Protein AF-A0A377C6F5-F1 (afdb_monomer)

Mean predicted aligned error: 10.8 Å

Radius of gyration: 15.35 Å; Cα contacts (8 Å, |Δi|>4): 44; chains: 1; bounding box: 47×28×40 Å

pLDDT: mean 72.77, std 21.13, range [32.06, 93.56]

Secondary structure (DSSP, 8-state):
---------TT--SS--TTHHHH-GGGTT--HHHHHHHH-TT---HHHHHTTHHHHH---TTSSTT---TT--------

Structure (mmCIF, N/CA/C/O backbone):
data_AF-A0A377C6F5-F1
#
_entry.id   AF-A0A377C6F5-F1
#
loop_
_atom_site.group_PDB
_atom_site.id
_atom_site.type_symbol
_atom_site.label_atom_id
_atom_site.label_alt_id
_atom_site.label_comp_id
_atom_site.label_asym_id
_atom_site.label_entity_id
_atom_site.label_seq_id
_atom_site.pdbx_PDB_ins_code
_atom_site.Cartn_x
_atom_site.Cartn_y
_atom_site.Cartn_z
_atom_site.oc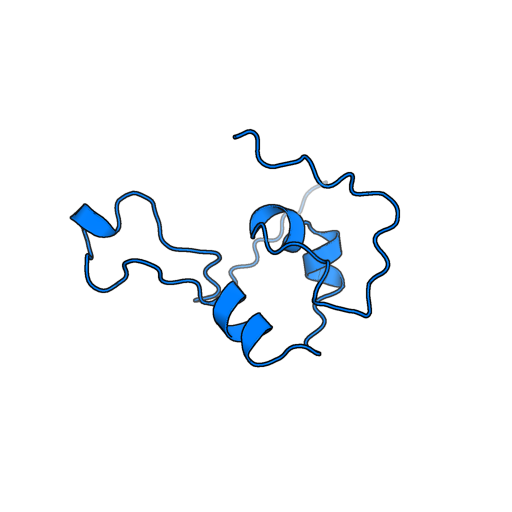cupancy
_atom_site.B_iso_or_equiv
_atom_site.auth_seq_id
_atom_site.auth_comp_id
_atom_site.auth_asym_id
_atom_site.auth_atom_id
_atom_site.pdbx_PDB_model_num
ATOM 1 N N . MET A 1 1 ? -25.185 -16.122 7.083 1.00 68.06 1 MET A N 1
ATOM 2 C CA . MET A 1 1 ? -24.880 -14.683 6.893 1.00 68.06 1 MET A CA 1
ATOM 3 C C . MET A 1 1 ? -25.235 -14.321 5.459 1.00 68.06 1 MET A C 1
ATOM 5 O O . MET A 1 1 ? -24.769 -15.025 4.580 1.00 68.06 1 MET A O 1
ATOM 9 N N . ALA A 1 2 ? -26.090 -13.322 5.209 1.00 82.88 2 ALA A N 1
ATOM 10 C CA . ALA A 1 2 ? -26.694 -13.114 3.879 1.00 82.88 2 ALA A CA 1
ATOM 11 C C . ALA A 1 2 ? -26.245 -11.831 3.147 1.00 82.88 2 ALA A C 1
ATOM 13 O O . ALA A 1 2 ? -26.843 -11.470 2.139 1.00 82.88 2 ALA A O 1
ATOM 14 N N . ARG A 1 3 ? -25.242 -11.099 3.656 1.00 89.31 3 ARG A N 1
ATOM 15 C CA . ARG A 1 3 ? -24.792 -9.831 3.057 1.00 89.31 3 ARG A CA 1
ATOM 16 C C . ARG A 1 3 ? -23.272 -9.762 3.005 1.00 89.31 3 ARG A C 1
ATOM 18 O O . ARG A 1 3 ? -22.605 -10.115 3.973 1.00 89.31 3 ARG A O 1
ATOM 25 N N . PHE A 1 4 ? -22.762 -9.279 1.881 1.00 93.31 4 PHE A N 1
ATOM 26 C CA . PHE A 1 4 ? -21.351 -9.033 1.620 1.00 93.31 4 PHE A CA 1
ATOM 27 C C . PHE A 1 4 ? -21.198 -7.592 1.131 1.00 93.31 4 PHE A C 1
ATOM 29 O O . PHE A 1 4 ? -22.037 -7.113 0.369 1.00 93.31 4 PHE A O 1
ATOM 36 N N . VAL A 1 5 ? -20.159 -6.898 1.598 1.00 91.81 5 VAL A N 1
ATOM 37 C CA . VAL A 1 5 ? -19.890 -5.497 1.252 1.00 91.81 5 VAL A CA 1
ATOM 38 C C . VAL A 1 5 ? -18.583 -5.439 0.478 1.00 91.81 5 VAL A C 1
ATOM 40 O O . VAL A 1 5 ? -17.548 -5.879 0.975 1.00 91.81 5 VAL A O 1
ATOM 43 N N . VAL A 1 6 ? -18.635 -4.873 -0.726 1.00 93.06 6 VAL A N 1
ATOM 44 C CA . VAL A 1 6 ? -17.454 -4.556 -1.532 1.00 93.06 6 VAL A CA 1
ATOM 45 C C . VAL A 1 6 ? -17.161 -3.073 -1.373 1.00 93.06 6 VAL A C 1
ATOM 47 O O . VAL A 1 6 ? -18.035 -2.242 -1.605 1.00 93.06 6 VAL A O 1
ATOM 50 N N . LEU A 1 7 ? -15.930 -2.748 -0.989 1.00 90.88 7 LEU A N 1
ATOM 51 C CA . LEU A 1 7 ? -15.431 -1.380 -0.921 1.00 90.88 7 LEU A CA 1
ATOM 52 C C . LEU A 1 7 ? -14.288 -1.230 -1.923 1.00 90.88 7 LEU A C 1
ATOM 54 O O . LEU A 1 7 ? -13.263 -1.897 -1.790 1.00 90.88 7 LEU A O 1
ATOM 58 N N . VAL A 1 8 ? -14.464 -0.347 -2.905 1.00 92.44 8 VAL A N 1
ATOM 59 C CA . VAL A 1 8 ? -13.414 0.024 -3.859 1.00 92.44 8 VAL A CA 1
ATOM 60 C C . VAL A 1 8 ? -12.855 1.373 -3.436 1.00 92.44 8 VAL A C 1
ATOM 62 O O . VAL A 1 8 ? -13.579 2.364 -3.407 1.00 92.44 8 VAL A O 1
ATOM 65 N N . ILE A 1 9 ? -11.572 1.402 -3.081 1.00 90.56 9 ILE A N 1
ATOM 66 C CA . ILE A 1 9 ? -10.853 2.649 -2.818 1.00 90.56 9 ILE A CA 1
ATOM 67 C C . ILE A 1 9 ? -10.137 3.012 -4.113 1.00 90.56 9 ILE A C 1
ATOM 69 O O . ILE A 1 9 ? -9.093 2.440 -4.430 1.00 90.56 9 ILE A O 1
ATOM 73 N N . ASP A 1 10 ? -10.746 3.907 -4.884 1.00 90.81 10 ASP A N 1
ATOM 74 C CA . ASP A 1 10 ? -10.218 4.292 -6.187 1.00 90.81 10 ASP A CA 1
ATOM 75 C C . ASP A 1 10 ? -8.822 4.925 -6.060 1.00 90.81 10 ASP A C 1
ATOM 77 O O . ASP A 1 10 ? -8.531 5.663 -5.118 1.00 90.81 10 ASP A O 1
ATOM 81 N N . SER A 1 11 ? -7.943 4.587 -7.004 1.00 87.44 11 SER A N 1
ATOM 82 C CA . SER A 1 11 ? -6.574 5.105 -7.133 1.00 87.44 11 SER A CA 1
ATOM 83 C C . SER A 1 11 ? -5.631 4.892 -5.929 1.00 87.44 11 SER A C 1
ATOM 85 O O . SER A 1 11 ? -4.481 5.340 -5.950 1.00 87.44 11 SER A O 1
ATOM 87 N N . PHE A 1 12 ? -6.043 4.153 -4.892 1.00 88.19 12 PHE A N 1
ATOM 88 C CA . PHE A 1 12 ? -5.216 3.861 -3.716 1.00 88.19 12 PHE A CA 1
ATOM 89 C C . PHE A 1 12 ? -4.306 2.639 -3.935 1.00 88.19 12 PHE A C 1
ATOM 91 O O . PHE A 1 12 ? -4.518 1.551 -3.397 1.00 88.19 12 PHE A O 1
ATOM 98 N N . GLY A 1 13 ? -3.274 2.823 -4.762 1.00 87.56 13 GLY A N 1
ATOM 99 C CA . GLY A 1 13 ? -2.279 1.794 -5.080 1.00 87.56 13 GLY A CA 1
ATOM 100 C C . GLY A 1 13 ? -1.238 1.574 -3.973 1.00 87.56 13 GLY A C 1
ATOM 101 O O . GLY A 1 13 ? -0.768 2.523 -3.346 1.00 87.56 13 GLY A O 1
ATOM 102 N N . VAL A 1 14 ? -0.829 0.317 -3.768 1.00 87.06 14 VAL A N 1
ATOM 103 C CA . VAL A 1 14 ? 0.174 -0.101 -2.757 1.00 87.06 14 VAL A CA 1
ATOM 104 C C . VAL A 1 14 ? 1.561 -0.402 -3.342 1.00 87.06 14 VAL A C 1
ATOM 106 O O . VAL A 1 14 ? 2.417 -0.967 -2.662 1.00 87.06 14 VAL A O 1
ATOM 109 N N . GLY A 1 15 ? 1.779 -0.051 -4.607 1.00 86.81 15 GLY A N 1
ATOM 110 C CA . GLY A 1 15 ? 3.006 -0.330 -5.346 1.00 86.81 15 GLY A CA 1
ATOM 111 C C . GLY A 1 15 ? 2.717 -0.673 -6.804 1.00 86.81 15 GLY A C 1
ATOM 112 O O . GLY A 1 15 ? 1.589 -1.024 -7.156 1.00 86.81 15 GLY A O 1
ATOM 113 N N . ALA A 1 16 ? 3.744 -0.575 -7.640 1.00 89.81 16 ALA A N 1
ATOM 114 C CA . ALA A 1 16 ? 3.657 -0.913 -9.048 1.00 89.81 16 ALA A CA 1
ATOM 115 C C . ALA A 1 16 ? 3.513 -2.432 -9.237 1.00 89.81 16 ALA A C 1
ATOM 117 O O . ALA A 1 16 ? 4.079 -3.229 -8.480 1.00 89.81 16 ALA A O 1
ATOM 118 N N . MET A 1 17 ? 2.758 -2.839 -10.259 1.00 89.19 17 MET A N 1
ATOM 119 C CA . MET A 1 17 ? 2.645 -4.247 -10.644 1.00 89.19 17 MET A CA 1
ATOM 120 C C . MET A 1 17 ? 3.952 -4.743 -11.289 1.00 89.19 17 MET A C 1
ATOM 122 O O . MET A 1 17 ? 4.764 -3.958 -11.774 1.00 89.19 17 MET A O 1
ATOM 126 N N . LYS A 1 18 ? 4.193 -6.060 -11.276 1.00 87.19 18 LYS A N 1
ATOM 127 C CA . LYS A 1 18 ? 5.461 -6.651 -11.759 1.00 87.19 18 LYS A CA 1
ATOM 128 C C . LYS A 1 18 ? 5.691 -6.457 -13.259 1.00 87.19 18 LYS A C 1
ATOM 130 O O . LYS A 1 18 ? 6.829 -6.420 -13.707 1.00 87.19 18 LYS A O 1
ATOM 135 N N . ASP A 1 19 ? 4.610 -6.366 -14.013 1.00 91.38 19 ASP A N 1
ATOM 136 C CA . ASP A 1 19 ? 4.561 -6.200 -15.461 1.00 91.38 19 ASP A CA 1
ATOM 137 C C . ASP A 1 19 ? 4.605 -4.731 -15.898 1.00 91.38 19 ASP A C 1
ATOM 139 O O . ASP A 1 19 ? 4.601 -4.454 -17.098 1.00 91.38 19 ASP A O 1
ATOM 143 N N . VAL A 1 20 ? 4.690 -3.775 -14.961 1.00 91.25 20 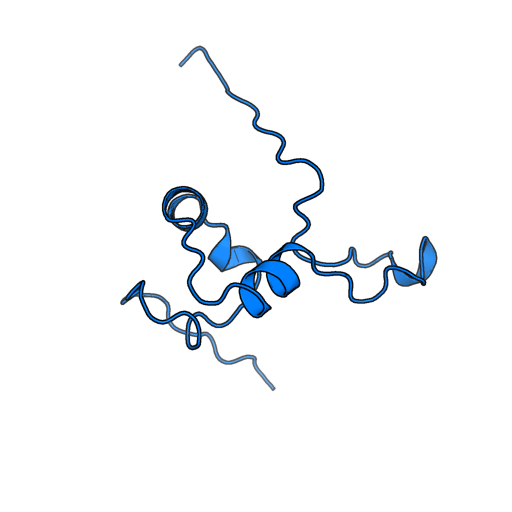VAL A N 1
ATOM 144 C CA . VAL A 1 20 ? 4.685 -2.344 -15.298 1.00 91.25 20 VAL A CA 1
ATOM 145 C C . VAL A 1 20 ? 5.836 -1.985 -16.241 1.00 91.25 20 VAL A C 1
ATOM 147 O O . VAL A 1 20 ? 5.655 -1.183 -17.145 1.00 91.25 20 VAL A O 1
ATOM 150 N N . THR A 1 21 ? 6.992 -2.640 -16.113 1.00 87.75 21 THR A N 1
ATOM 151 C CA . THR A 1 21 ? 8.148 -2.422 -16.996 1.00 87.75 21 THR A CA 1
ATOM 152 C C . THR A 1 21 ? 7.890 -2.846 -18.442 1.00 87.75 21 THR A C 1
ATOM 154 O O . THR A 1 21 ? 8.551 -2.337 -19.342 1.00 87.75 21 THR A O 1
ATOM 157 N N . LEU A 1 22 ? 6.932 -3.749 -18.673 1.00 90.69 22 LEU A N 1
ATOM 158 C CA . LEU A 1 22 ? 6.560 -4.251 -19.995 1.00 90.69 22 LEU A CA 1
ATOM 159 C C . LEU A 1 22 ? 5.386 -3.470 -20.598 1.00 90.69 22 LEU A C 1
ATOM 161 O O . LEU A 1 22 ? 5.377 -3.217 -21.798 1.00 90.69 22 LEU A O 1
ATOM 165 N N . VAL A 1 23 ? 4.393 -3.097 -19.783 1.00 93.56 23 VAL A N 1
ATOM 166 C CA . VAL A 1 23 ? 3.1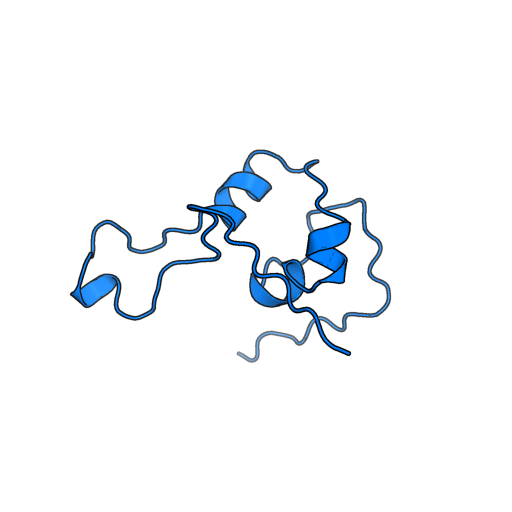33 -2.499 -20.266 1.00 93.56 23 VAL A CA 1
ATOM 167 C C . VAL A 1 23 ? 3.139 -0.970 -20.169 1.00 93.56 23 VAL A C 1
ATOM 169 O O . VAL A 1 23 ? 2.589 -0.293 -21.037 1.00 93.56 23 VAL A O 1
ATOM 172 N N . ARG A 1 24 ? 3.721 -0.410 -19.100 1.00 88.75 24 ARG A N 1
ATOM 173 C CA . ARG A 1 24 ? 3.695 1.027 -18.765 1.00 88.75 24 ARG A CA 1
ATOM 174 C C . ARG A 1 24 ? 4.988 1.449 -18.063 1.00 88.75 24 ARG A C 1
ATOM 176 O O . ARG A 1 24 ? 4.968 1.754 -16.869 1.00 88.75 24 ARG A O 1
ATOM 183 N N . PRO A 1 25 ? 6.128 1.466 -18.769 1.00 87.44 25 PRO A N 1
ATOM 184 C CA . PRO A 1 25 ? 7.430 1.719 -18.154 1.00 87.44 25 PRO A CA 1
ATOM 185 C C . PRO A 1 25 ? 7.512 3.070 -17.421 1.00 87.44 25 PRO A C 1
ATOM 187 O O . PRO A 1 25 ? 8.288 3.196 -16.479 1.00 87.44 25 PRO A O 1
ATOM 190 N N . GLN A 1 26 ? 6.683 4.054 -17.784 1.00 91.00 26 GLN A N 1
ATOM 191 C CA . GLN A 1 26 ? 6.569 5.335 -17.081 1.00 91.00 26 GLN A CA 1
ATOM 192 C C . GLN A 1 26 ? 6.044 5.233 -15.637 1.00 91.00 26 GLN A C 1
ATOM 194 O O . GLN A 1 26 ? 6.352 6.097 -14.824 1.00 91.00 26 GLN A O 1
ATOM 199 N N . ASP A 1 27 ? 5.294 4.178 -15.306 1.00 87.88 27 ASP A N 1
ATOM 200 C CA . ASP A 1 27 ? 4.741 3.947 -13.964 1.00 87.88 27 ASP A CA 1
ATOM 201 C C . ASP A 1 27 ? 5.678 3.068 -13.104 1.00 87.88 27 ASP A C 1
ATOM 203 O O . ASP A 1 27 ? 5.315 2.601 -12.017 1.00 87.88 27 ASP A O 1
ATOM 207 N N . ALA A 1 28 ? 6.907 2.820 -13.577 1.00 86.94 28 ALA A N 1
ATOM 208 C CA . ALA A 1 28 ? 7.919 2.083 -12.834 1.00 86.94 28 ALA A CA 1
ATOM 209 C C . ALA A 1 28 ? 8.228 2.765 -11.493 1.00 86.94 28 ALA A C 1
ATOM 211 O O . ALA A 1 28 ? 8.588 3.937 -11.426 1.00 86.94 28 ALA A O 1
ATOM 212 N N . GLY A 1 29 ? 8.086 2.007 -10.402 1.00 84.25 29 GLY A N 1
ATOM 213 C CA . GLY A 1 29 ? 8.310 2.507 -9.043 1.00 84.25 29 GLY A CA 1
ATOM 214 C C . GLY A 1 29 ? 7.134 3.274 -8.428 1.00 84.25 29 GLY A C 1
ATOM 215 O O . GLY A 1 29 ? 7.261 3.744 -7.298 1.00 84.25 29 GLY A O 1
ATOM 216 N N . ALA A 1 30 ? 5.983 3.373 -9.102 1.00 88.00 30 ALA A N 1
ATOM 217 C CA . ALA A 1 30 ? 4.798 4.022 -8.545 1.00 88.00 30 ALA A CA 1
ATOM 218 C C . ALA A 1 30 ? 4.348 3.365 -7.224 1.00 88.00 30 ALA A C 1
ATOM 220 O O . ALA A 1 30 ? 4.139 2.156 -7.151 1.00 88.00 30 ALA A O 1
ATOM 221 N N . ASN A 1 31 ? 4.169 4.159 -6.165 1.00 89.75 31 ASN A N 1
ATOM 222 C CA . ASN A 1 31 ? 3.609 3.697 -4.894 1.00 89.75 31 ASN A CA 1
ATOM 223 C C . ASN A 1 31 ? 2.798 4.813 -4.225 1.00 89.75 31 ASN A C 1
ATOM 225 O O . ASN A 1 31 ? 3.311 5.547 -3.382 1.00 89.75 31 ASN A O 1
ATOM 229 N N . THR A 1 32 ? 1.524 4.943 -4.601 1.00 89.00 32 THR A N 1
ATOM 230 C CA . THR A 1 32 ? 0.638 6.010 -4.113 1.00 89.00 32 THR A CA 1
ATOM 231 C C . THR A 1 32 ? 0.518 6.008 -2.590 1.00 89.00 32 THR A C 1
ATOM 233 O O . THR A 1 32 ? 0.740 7.035 -1.954 1.00 89.00 32 THR A O 1
ATOM 236 N N . CYS A 1 33 ? 0.228 4.855 -1.981 1.00 86.12 33 CYS A N 1
ATOM 237 C CA . CYS A 1 33 ? 0.105 4.739 -0.530 1.00 86.12 33 CYS A CA 1
ATOM 238 C C . CYS A 1 33 ? 1.424 5.073 0.185 1.00 86.12 33 CYS A C 1
ATOM 240 O O . CYS A 1 33 ? 1.427 5.833 1.153 1.00 86.12 33 CYS A O 1
ATOM 242 N N . GLY A 1 34 ? 2.551 4.561 -0.319 1.00 84.75 34 GLY A N 1
ATOM 243 C CA . GLY A 1 34 ? 3.874 4.872 0.218 1.00 84.75 34 GLY A CA 1
ATOM 244 C C . GLY A 1 34 ? 4.213 6.361 0.130 1.00 84.75 34 GLY A C 1
ATOM 245 O O . GLY A 1 34 ? 4.678 6.935 1.114 1.00 84.75 34 GLY A O 1
ATOM 246 N N . HIS A 1 35 ? 3.927 7.003 -1.006 1.00 87.06 35 HIS A N 1
ATOM 247 C CA . HIS A 1 35 ? 4.143 8.438 -1.196 1.00 87.06 35 HIS A CA 1
ATOM 248 C C . HIS A 1 35 ? 3.270 9.281 -0.258 1.00 87.06 35 HIS A C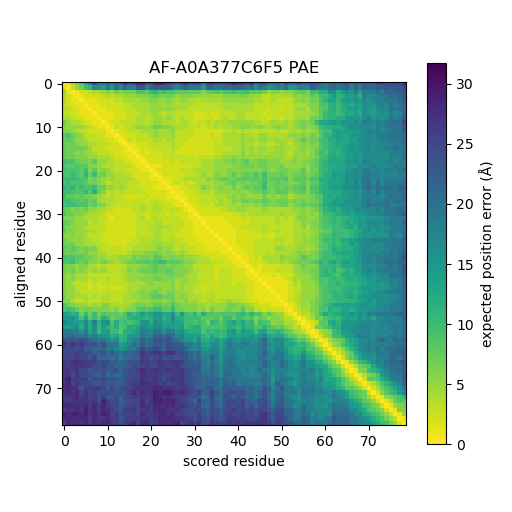 1
ATOM 250 O O . HIS A 1 35 ? 3.803 10.163 0.415 1.00 87.06 35 HIS A O 1
ATOM 256 N N . ILE A 1 36 ? 1.975 8.971 -0.128 1.00 87.19 36 ILE A N 1
ATOM 257 C CA . ILE A 1 36 ? 1.065 9.677 0.792 1.00 87.19 36 ILE A CA 1
ATOM 258 C C . ILE A 1 36 ? 1.579 9.593 2.230 1.00 87.19 36 ILE A C 1
ATOM 260 O O . ILE A 1 36 ? 1.680 10.613 2.907 1.00 87.19 36 ILE A O 1
ATOM 264 N N . LEU A 1 37 ? 1.947 8.396 2.694 1.00 83.31 37 LEU A N 1
ATOM 265 C CA . LEU A 1 37 ? 2.459 8.210 4.053 1.00 83.31 37 LEU A CA 1
ATOM 266 C C . LEU A 1 37 ? 3.798 8.932 4.266 1.00 83.31 37 LEU A C 1
ATOM 268 O O . LEU A 1 37 ? 4.036 9.474 5.342 1.00 83.31 37 LEU A O 1
ATOM 272 N N . SER A 1 38 ? 4.651 8.999 3.239 1.00 83.75 38 SER A N 1
ATOM 273 C CA . SER A 1 38 ? 5.915 9.739 3.321 1.00 83.75 38 SER A CA 1
ATOM 274 C C . SER A 1 38 ? 5.717 11.253 3.451 1.00 83.75 38 SER A C 1
ATOM 276 O O . SER A 1 38 ? 6.478 11.907 4.160 1.00 83.75 38 SER A O 1
ATOM 278 N N . GLN A 1 39 ? 4.688 11.802 2.798 1.00 88.56 39 GLN A N 1
ATOM 279 C CA . GLN A 1 39 ? 4.354 13.227 2.845 1.00 88.56 39 GLN A CA 1
ATOM 280 C C . GLN A 1 39 ? 3.535 13.595 4.087 1.00 88.56 39 GLN A C 1
ATOM 282 O O . GLN A 1 39 ? 3.653 14.706 4.596 1.00 88.56 39 GLN A O 1
ATOM 287 N N . LEU A 1 40 ? 2.721 12.662 4.588 1.00 86.69 40 LEU A N 1
ATOM 288 C CA . LEU A 1 40 ? 1.855 12.837 5.750 1.00 86.69 40 LEU A CA 1
ATOM 289 C C . LEU A 1 40 ? 2.246 11.840 6.854 1.00 86.69 40 LEU A C 1
ATOM 291 O O . LEU A 1 40 ? 1.515 10.879 7.109 1.00 86.69 40 LEU A O 1
ATOM 295 N N . PRO A 1 41 ? 3.365 12.067 7.568 1.00 78.31 41 PRO A N 1
ATOM 296 C CA . PRO A 1 41 ? 3.881 11.123 8.565 1.00 78.31 41 PRO A CA 1
ATOM 297 C C . PRO A 1 41 ? 2.956 10.927 9.777 1.00 78.31 41 PRO A C 1
ATOM 299 O O . PRO A 1 41 ? 3.112 9.965 10.528 1.00 78.31 41 PRO A O 1
ATOM 302 N N . HIS A 1 42 ? 1.994 11.832 9.972 1.00 81.62 42 HIS A N 1
ATOM 303 C CA . HIS A 1 42 ? 1.000 11.777 11.043 1.00 81.62 42 HIS A CA 1
ATOM 304 C C . HIS A 1 42 ? -0.354 11.210 10.595 1.00 81.62 42 HIS A C 1
ATOM 306 O O . HIS A 1 42 ? -1.268 11.126 11.414 1.00 81.62 42 HIS A O 1
ATOM 312 N N . LEU A 1 43 ? -0.511 10.836 9.319 1.00 82.88 43 LEU A N 1
ATOM 313 C CA . LEU A 1 43 ? -1.744 10.227 8.832 1.00 82.88 43 LEU A CA 1
ATOM 314 C C . LEU A 1 43 ? -1.938 8.860 9.496 1.00 82.88 43 LEU A C 1
ATOM 316 O O . LEU A 1 43 ? -1.094 7.974 9.378 1.00 82.88 43 LEU A O 1
ATOM 320 N N . GLN A 1 44 ? -3.068 8.689 10.177 1.00 81.12 44 GLN A N 1
ATOM 321 C CA . GLN A 1 44 ? -3.433 7.441 10.839 1.00 81.12 44 GLN A CA 1
ATOM 322 C C . GLN A 1 44 ? -4.645 6.831 10.146 1.00 81.12 44 GLN A C 1
ATOM 324 O O . GLN A 1 44 ? -5.659 7.500 9.949 1.00 81.12 44 GLN A O 1
ATOM 329 N N . LEU A 1 45 ? -4.563 5.542 9.814 1.00 84.94 45 LEU A N 1
ATOM 330 C CA . LEU A 1 45 ? -5.648 4.802 9.164 1.00 84.94 45 LEU A CA 1
ATOM 331 C C . LEU A 1 45 ? -6.062 3.592 10.017 1.00 84.94 45 LEU A C 1
ATOM 333 O O . LEU A 1 45 ? -6.055 2.462 9.528 1.00 84.94 45 LEU A O 1
ATOM 337 N N . PRO A 1 46 ? -6.451 3.789 11.291 1.00 83.31 46 PRO A N 1
ATOM 338 C CA . PRO A 1 46 ? -6.516 2.723 12.296 1.00 83.31 46 PRO A CA 1
ATOM 339 C C . PRO A 1 46 ? -7.427 1.550 11.903 1.00 83.31 46 PRO A C 1
ATOM 341 O O . PRO A 1 46 ? -7.158 0.402 12.254 1.00 83.31 46 PRO A O 1
ATOM 344 N N . THR A 1 47 ? -8.501 1.807 11.156 1.00 87.38 47 THR A N 1
ATOM 345 C CA . THR A 1 47 ? -9.394 0.754 10.652 1.00 87.38 47 THR A CA 1
ATOM 346 C C . THR A 1 47 ? -8.730 -0.069 9.548 1.00 87.38 47 THR A C 1
ATOM 348 O O . THR A 1 47 ? -8.760 -1.295 9.604 1.00 87.38 47 THR A O 1
ATOM 351 N N . LEU A 1 48 ? -8.081 0.575 8.573 1.00 84.81 48 LEU A N 1
ATOM 352 C CA . LEU A 1 48 ? -7.388 -0.115 7.477 1.00 84.81 48 LEU A CA 1
ATOM 353 C C . LEU A 1 48 ? -6.150 -0.870 7.976 1.00 84.81 48 LEU A C 1
ATOM 355 O O . LEU A 1 48 ? -5.832 -1.947 7.476 1.00 84.81 48 LEU A O 1
ATOM 359 N N . GLU A 1 49 ? -5.488 -0.352 9.009 1.00 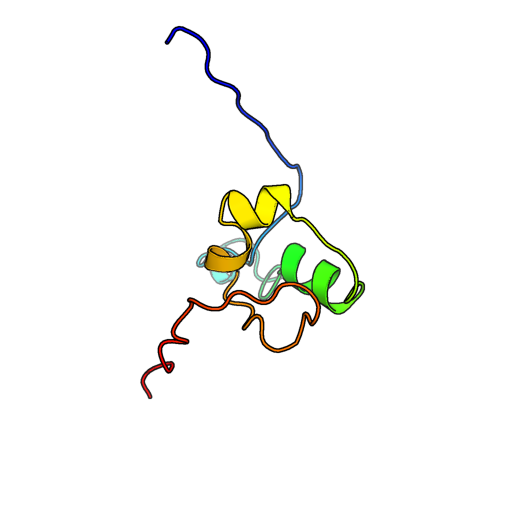82.75 49 GLU A N 1
ATOM 360 C CA . GLU A 1 49 ? -4.405 -1.045 9.707 1.00 82.75 49 GLU A CA 1
ATOM 361 C C . GLU A 1 49 ? -4.880 -2.352 10.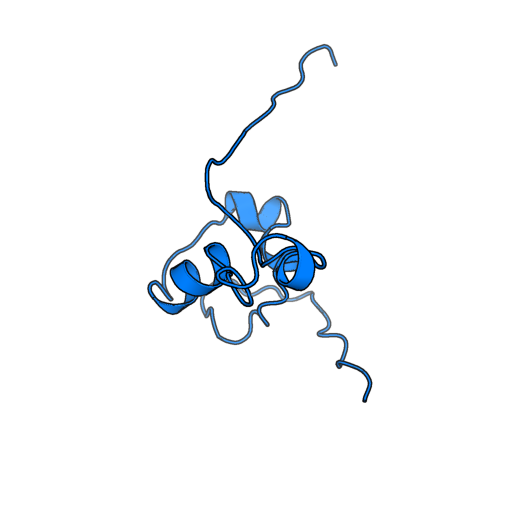340 1.00 82.75 49 GLU A C 1
ATOM 363 O O . GLU A 1 49 ? -4.266 -3.397 10.119 1.00 82.75 49 GLU A O 1
ATOM 368 N N . LYS A 1 50 ? -6.005 -2.314 11.069 1.00 83.44 50 LYS A N 1
ATOM 369 C CA . LYS A 1 50 ? -6.635 -3.509 11.654 1.00 83.44 50 LYS A CA 1
ATOM 370 C C . LYS A 1 50 ? -7.087 -4.507 10.589 1.00 83.44 50 LYS A C 1
ATOM 372 O O . LYS A 1 50 ? -7.007 -5.709 10.818 1.00 83.44 50 LYS A O 1
ATOM 377 N N . LEU A 1 51 ? -7.511 -4.017 9.424 1.00 86.00 51 LEU A N 1
ATOM 378 C CA . LEU A 1 51 ? -7.841 -4.844 8.258 1.00 86.00 51 LEU A CA 1
ATOM 379 C C . LEU A 1 51 ? -6.597 -5.399 7.531 1.00 86.00 51 LEU A C 1
ATOM 381 O O . LEU A 1 51 ? -6.737 -6.219 6.628 1.00 86.00 51 LEU A O 1
ATOM 385 N N . GLY A 1 52 ? -5.381 -5.008 7.934 1.00 81.62 52 GLY A N 1
ATOM 386 C CA . GLY A 1 52 ? -4.123 -5.597 7.466 1.00 81.62 52 GLY A CA 1
ATOM 387 C C . GLY A 1 52 ? -3.381 -4.813 6.381 1.00 81.62 52 GLY A C 1
ATOM 388 O O . GLY A 1 52 ? -2.419 -5.340 5.820 1.00 81.62 52 GLY A O 1
ATOM 389 N N . LEU A 1 53 ? -3.766 -3.564 6.098 1.00 78.44 53 LEU A N 1
ATOM 390 C CA . LEU A 1 53 ? -3.167 -2.749 5.034 1.00 78.44 53 LEU A CA 1
ATOM 391 C C . LEU A 1 53 ? -1.644 -2.566 5.205 1.00 78.44 53 LEU A C 1
ATOM 393 O O . LEU A 1 53 ? -0.881 -2.837 4.278 1.00 78.44 53 LEU A O 1
ATOM 397 N N . ILE A 1 54 ? -1.179 -2.198 6.407 1.00 67.44 54 ILE A N 1
ATOM 398 C CA . ILE A 1 54 ? 0.255 -1.967 6.690 1.00 67.44 54 ILE A CA 1
ATOM 399 C C . ILE A 1 54 ? 1.091 -3.238 6.502 1.00 67.44 54 ILE A C 1
ATOM 401 O O . ILE A 1 54 ? 2.228 -3.167 6.036 1.00 67.44 54 ILE A O 1
ATOM 405 N N . LYS A 1 55 ? 0.525 -4.419 6.791 1.00 64.88 55 LYS A N 1
ATOM 406 C CA . LYS A 1 55 ? 1.233 -5.696 6.623 1.00 64.88 55 LYS A CA 1
ATOM 407 C C . LYS A 1 55 ? 1.618 -5.949 5.161 1.00 64.88 55 L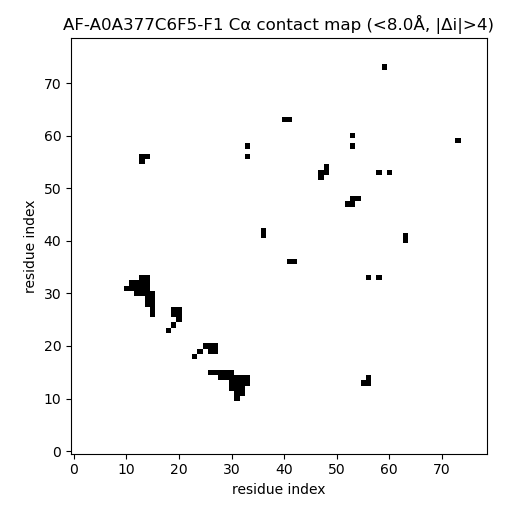YS A C 1
ATOM 409 O O . LYS A 1 55 ? 2.611 -6.622 4.903 1.00 64.88 55 LYS A O 1
ATOM 414 N N . ARG A 1 56 ? 0.838 -5.425 4.209 1.00 59.28 56 ARG A N 1
ATOM 415 C CA . ARG A 1 56 ? 1.038 -5.645 2.772 1.00 59.28 56 ARG A CA 1
ATOM 416 C C . ARG A 1 56 ? 2.064 -4.692 2.157 1.00 59.28 56 ARG A C 1
ATOM 418 O O . ARG A 1 56 ? 2.764 -5.099 1.240 1.00 59.28 56 ARG A O 1
ATOM 425 N N . ILE A 1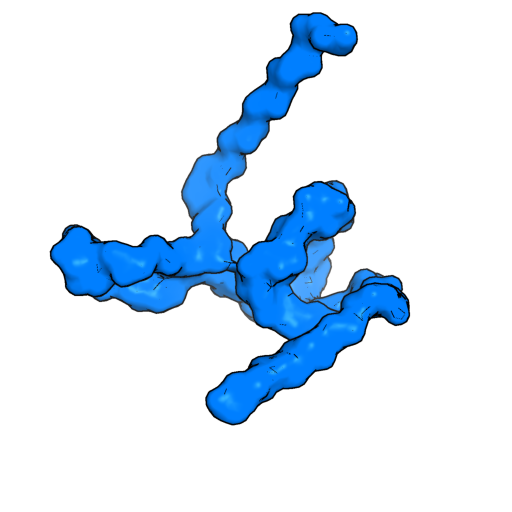 57 ? 2.160 -3.459 2.654 1.00 63.22 57 ILE A N 1
ATOM 426 C CA . ILE A 1 57 ? 2.963 -2.398 2.017 1.00 63.22 57 ILE A CA 1
ATOM 427 C C . ILE A 1 57 ? 4.460 -2.530 2.367 1.00 63.22 57 ILE A C 1
ATOM 429 O O . ILE A 1 57 ? 5.301 -1.878 1.759 1.00 63.22 57 ILE A O 1
ATOM 433 N N . GLY A 1 58 ? 4.835 -3.379 3.334 1.00 55.56 58 GLY A N 1
ATOM 434 C CA . GLY A 1 58 ? 6.247 -3.623 3.674 1.00 55.56 58 GLY A CA 1
ATOM 435 C C . GLY A 1 58 ? 6.974 -2.400 4.250 1.00 55.56 58 GLY A C 1
ATOM 436 O O . GLY A 1 58 ? 8.175 -2.456 4.506 1.00 55.56 58 GLY A O 1
ATOM 437 N N . LEU A 1 59 ? 6.251 -1.302 4.498 1.00 55.59 59 LEU A N 1
ATOM 438 C CA . LEU A 1 59 ? 6.754 -0.154 5.231 1.00 55.59 59 LEU A CA 1
ATOM 439 C C . LEU A 1 59 ? 7.060 -0.624 6.645 1.00 55.59 59 LEU A C 1
ATOM 441 O O . LEU A 1 59 ? 6.167 -0.920 7.438 1.00 55.59 59 LEU A O 1
ATOM 445 N N . CYS A 1 60 ? 8.350 -0.726 6.944 1.00 41.88 60 CYS A N 1
ATOM 446 C CA . CYS A 1 60 ? 8.825 -1.014 8.278 1.00 41.88 60 CYS A CA 1
ATOM 447 C C . CYS A 1 60 ? 8.210 0.043 9.209 1.00 41.88 60 CYS A C 1
ATOM 449 O O . CYS A 1 60 ? 8.557 1.223 9.128 1.00 41.88 60 CYS A O 1
ATOM 451 N N . ALA A 1 61 ? 7.284 -0.370 10.081 1.00 46.50 61 ALA A N 1
ATOM 452 C CA . ALA A 1 61 ? 6.514 0.487 10.994 1.00 46.50 61 ALA A CA 1
ATOM 453 C C . ALA A 1 61 ? 7.384 1.273 12.002 1.00 46.50 61 ALA A C 1
ATOM 455 O O . ALA A 1 61 ? 6.887 1.909 12.925 1.00 46.50 61 ALA A O 1
ATOM 456 N N . ARG A 1 62 ? 8.707 1.238 11.833 1.00 39.50 62 ARG A N 1
ATOM 457 C CA . ARG A 1 62 ? 9.710 1.858 12.687 1.00 39.50 62 ARG A CA 1
ATOM 458 C C . ARG A 1 62 ? 9.780 3.381 12.550 1.00 39.50 62 ARG A C 1
ATOM 460 O O . ARG A 1 62 ? 10.339 4.014 13.437 1.00 39.50 62 ARG A O 1
ATOM 467 N N . ARG A 1 63 ? 9.222 3.969 11.480 1.00 40.94 63 ARG A N 1
ATOM 468 C CA . ARG A 1 63 ? 9.181 5.433 11.271 1.00 40.94 63 ARG A CA 1
ATOM 469 C C . ARG A 1 63 ? 7.827 6.097 11.541 1.00 40.94 63 ARG A C 1
ATOM 471 O O . ARG A 1 63 ? 7.797 7.305 11.735 1.00 40.94 63 ARG A O 1
ATOM 478 N N . TYR A 1 64 ? 6.738 5.336 11.630 1.00 47.44 64 TYR A N 1
ATOM 479 C CA . TYR A 1 64 ? 5.398 5.867 11.904 1.00 47.44 64 TYR A CA 1
ATOM 480 C C . TYR A 1 64 ? 5.087 5.715 13.396 1.00 47.44 64 TYR A C 1
ATOM 482 O O . TYR A 1 64 ? 4.389 4.804 13.842 1.00 47.44 64 TYR A O 1
ATOM 490 N N . ALA A 1 65 ? 5.709 6.576 14.201 1.00 40.50 65 ALA A N 1
ATOM 491 C CA . ALA A 1 65 ? 5.534 6.597 15.645 1.00 40.50 65 ALA A CA 1
ATOM 492 C C . ALA A 1 65 ? 4.134 7.116 16.003 1.00 40.50 65 ALA A C 1
ATOM 494 O 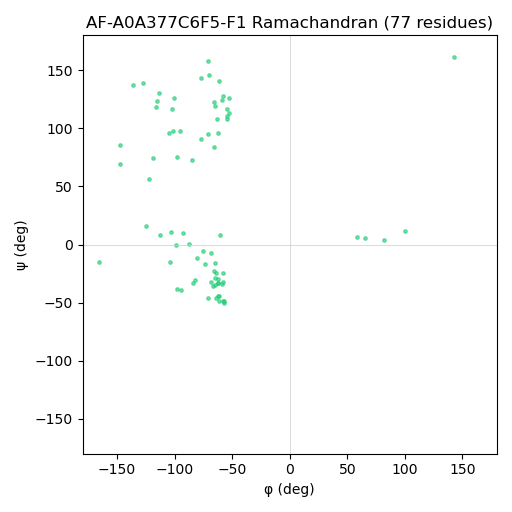O . ALA A 1 65 ? 3.935 8.319 16.089 1.00 40.50 65 ALA A O 1
ATOM 495 N N . THR A 1 66 ? 3.175 6.207 16.211 1.00 41.41 66 THR A N 1
ATOM 496 C CA . THR A 1 66 ? 2.099 6.309 17.230 1.00 41.41 66 THR A CA 1
ATOM 497 C C . THR A 1 66 ? 1.387 4.964 17.439 1.00 41.41 66 THR A C 1
ATOM 499 O O . THR A 1 66 ? 0.782 4.755 18.486 1.00 41.41 66 THR A O 1
ATOM 502 N N . VAL A 1 67 ? 1.537 3.975 16.550 1.00 42.91 67 VAL A N 1
ATOM 503 C CA . VAL A 1 67 ? 0.947 2.647 16.787 1.00 42.91 67 VAL A CA 1
ATOM 504 C C . VAL A 1 67 ? 2.010 1.667 17.285 1.00 42.91 67 VAL A C 1
ATOM 506 O O . VAL A 1 67 ? 2.779 1.090 16.519 1.00 42.91 67 VAL A O 1
ATOM 509 N N . ARG A 1 68 ? 2.077 1.476 18.612 1.00 36.81 68 ARG A N 1
ATOM 510 C CA . ARG A 1 68 ? 2.874 0.408 19.247 1.00 36.81 68 ARG A CA 1
ATOM 511 C C . ARG A 1 68 ? 2.295 -0.965 18.868 1.00 36.81 68 ARG A C 1
ATOM 513 O O . ARG A 1 68 ? 1.559 -1.574 19.640 1.00 36.81 68 ARG A O 1
ATOM 520 N N . PHE A 1 69 ? 2.669 -1.497 17.709 1.00 43.03 69 PHE A N 1
ATOM 521 C CA . PHE A 1 69 ? 2.452 -2.907 17.386 1.00 43.03 69 PHE A CA 1
ATOM 522 C C . PHE A 1 69 ? 3.499 -3.762 18.117 1.00 43.03 69 PHE A C 1
ATOM 524 O O . PHE A 1 69 ? 4.593 -3.996 17.615 1.00 43.03 69 PHE A O 1
ATOM 531 N N . ARG A 1 70 ? 3.176 -4.219 19.335 1.00 33.59 70 ARG A N 1
ATOM 532 C CA . ARG A 1 70 ? 4.086 -5.012 20.191 1.00 33.59 70 ARG A CA 1
ATOM 533 C C . ARG A 1 70 ? 4.395 -6.434 19.683 1.00 33.59 70 ARG A C 1
ATOM 535 O O . ARG A 1 70 ? 5.266 -7.065 20.260 1.00 33.59 70 ARG A O 1
ATOM 542 N N . ASN A 1 71 ? 3.748 -6.927 18.621 1.00 33.81 71 ASN A N 1
ATOM 543 C CA . ASN A 1 71 ? 3.801 -8.353 18.244 1.00 33.81 71 ASN A CA 1
ATOM 544 C C . ASN A 1 71 ? 4.268 -8.668 16.814 1.00 33.81 71 ASN A C 1
ATOM 546 O O . ASN A 1 71 ? 4.072 -9.785 16.342 1.00 33.81 71 ASN A O 1
ATOM 550 N N . LEU A 1 72 ? 4.899 -7.734 16.103 1.00 46.66 72 LEU A N 1
ATOM 551 C CA . LEU A 1 72 ? 5.435 -8.030 14.773 1.00 46.66 72 LEU A CA 1
ATOM 552 C C . LEU A 1 72 ? 6.951 -8.173 14.850 1.00 46.66 72 LEU A C 1
ATOM 554 O O . LEU A 1 72 ? 7.695 -7.196 14.803 1.00 46.66 72 LEU A O 1
ATOM 558 N N . GLY A 1 73 ? 7.396 -9.425 14.972 1.00 32.69 73 GLY A N 1
ATOM 559 C CA . GLY A 1 73 ? 8.765 -9.807 14.663 1.00 32.69 73 GLY A CA 1
ATOM 560 C C . GLY A 1 73 ? 9.076 -9.363 13.238 1.00 32.69 73 GLY A C 1
ATOM 561 O O . GLY A 1 73 ? 8.547 -9.915 12.275 1.00 32.69 73 GLY A O 1
ATOM 562 N N . CYS A 1 74 ? 9.899 -8.324 13.116 1.00 39.91 74 CYS A N 1
ATOM 563 C CA . CYS A 1 74 ? 10.512 -7.933 11.860 1.00 39.91 74 CYS A CA 1
ATOM 564 C C . CYS A 1 74 ? 11.399 -9.102 11.425 1.00 39.91 74 CYS A C 1
ATOM 566 O O . CYS A 1 74 ? 12.525 -9.244 11.906 1.00 39.91 74 CYS A O 1
ATOM 568 N N . GLY A 1 75 ? 10.868 -9.973 10.565 1.00 35.22 75 GLY A N 1
ATOM 569 C CA . GLY A 1 75 ? 11.679 -10.929 9.831 1.00 35.22 75 GLY A CA 1
ATOM 570 C C . GLY A 1 75 ? 12.754 -10.133 9.110 1.00 35.22 75 GLY A C 1
ATOM 571 O O . GLY A 1 75 ? 12.443 -9.246 8.314 1.00 35.22 75 GLY A O 1
ATOM 572 N N . ARG A 1 76 ? 14.012 -10.376 9.478 1.00 35.00 76 ARG A N 1
ATOM 573 C CA . ARG A 1 76 ? 15.167 -9.842 8.762 1.00 35.00 76 ARG A CA 1
ATOM 574 C C . ARG A 1 76 ? 14.978 -10.241 7.303 1.00 35.00 76 ARG A C 1
ATOM 576 O O . ARG A 1 76 ? 14.749 -11.419 7.034 1.00 35.00 76 ARG A O 1
ATOM 583 N N . ALA A 1 77 ? 15.028 -9.272 6.393 1.00 39.69 77 ALA A N 1
ATOM 584 C CA . ALA A 1 77 ? 15.273 -9.578 4.995 1.00 39.69 77 ALA A CA 1
ATOM 585 C C . ALA A 1 77 ? 16.546 -10.435 4.969 1.00 39.69 77 ALA A C 1
ATOM 587 O O . ALA A 1 77 ? 17.598 -9.994 5.436 1.00 39.69 77 ALA A O 1
ATOM 588 N N . ALA A 1 78 ? 16.396 -11.701 4.589 1.00 32.06 78 ALA A N 1
ATOM 589 C CA . ALA A 1 78 ? 17.524 -12.576 4.353 1.00 32.06 78 ALA A CA 1
ATOM 590 C C . ALA A 1 78 ? 18.289 -11.996 3.158 1.00 32.06 78 ALA A C 1
ATOM 592 O O . ALA A 1 78 ? 17.679 -11.803 2.111 1.00 32.06 78 ALA A O 1
ATOM 593 N N . THR A 1 79 ? 19.552 -11.651 3.437 1.00 35.59 79 THR A N 1
ATOM 594 C CA . THR A 1 79 ? 20.726 -11.510 2.550 1.00 35.59 79 THR A CA 1
ATOM 595 C C . THR A 1 79 ? 20.483 -11.164 1.090 1.00 35.59 79 THR A C 1
ATOM 597 O O . THR A 1 79 ? 19.947 -12.033 0.369 1.00 35.59 79 THR A O 1
#

Solvent-accessible surface area (backbone atoms only — not comparable to full-atom values): 5471 Å² total; per-residue (Å²): 138,96,83,85,86,87,83,84,71,80,89,71,37,73,47,54,63,93,57,26,71,79,80,40,55,87,51,58,82,42,32,53,47,59,52,51,45,70,78,37,68,82,72,78,56,72,68,51,47,75,75,43,51,58,76,72,57,69,62,71,69,84,75,48,88,79,70,85,71,91,81,70,80,77,74,72,82,77,128

Organism: Escherichia coli (NCBI:txid562)

InterPro domains:
  IPR010045 Phosphopentomutase [PTHR21110] (1-56)
  IPR017850 Alkaline-phosphatase-like, core domain superfamily [G3DSA:3.40.720.10] (1-73)
  IPR017850 Alkaline-phosphatase-like, core domain superfamily [SSF53649] (3-53)

Sequence (79 aa):
MARFVVLVIDSFGVGAMKDVTLVRPQDAGANTCGHILSQLPHLQLPTLEKLGLIKRIGLCARRYATVRFRNLGCGRAAT

Foldseek 3Di:
DPDDDDDDDPPQALFDDPCCVPPPVVCHTPGNPVVVCVVVLQDDDPVVVVVPVVVPSPPPCPSNPDDPPVPDDPDPPDD